Protein AF-A0A3S1CR33-F1 (afdb_monomer)

Sequence (115 aa):
MTLEKLANQSLLEKIYSFSNEADIVHYLDENSNLEYLLIEAHDKIKQVFPEERLSLRVAFDPEIVGWRKLVIDIHTKLDADEAFNKIKILDNNWWLDIVSTKANDLNINIEFDEV

Mean predicted aligned error: 3.99 Å

Foldseek 3Di:
DDPVQVVLVVVCVVQAAEPDVVVVVVVCVVV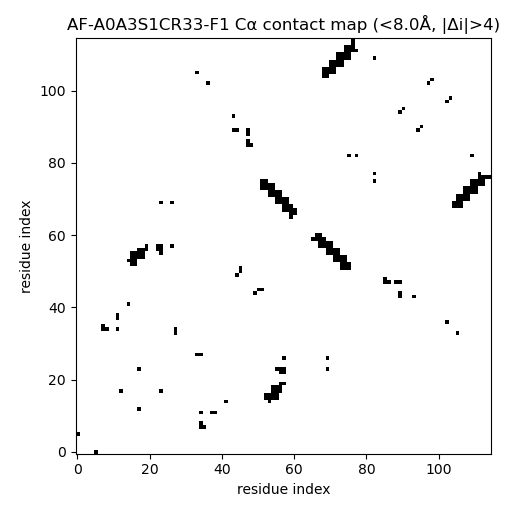VVVSVVSVVVSVLLCVLQVPWHKYWDWDDDPVDPPDIAIEIETEDQDDPVSVVVSVVVSCVPPDVVCCVPPHVRYYYHYDYDDD

Structure (mmCIF, N/CA/C/O backbone):
data_AF-A0A3S1CR33-F1
#
_entry.id   AF-A0A3S1CR33-F1
#
loop_
_atom_site.group_PDB
_atom_site.id
_atom_site.type_symbol
_atom_site.label_atom_id
_atom_site.label_alt_id
_atom_site.label_comp_id
_atom_site.label_asym_id
_atom_site.label_entity_id
_atom_site.label_seq_id
_atom_site.pdbx_PDB_ins_code
_atom_site.Cartn_x
_atom_site.Cartn_y
_atom_site.Cartn_z
_atom_site.occupancy
_atom_site.B_iso_or_equiv
_atom_site.auth_seq_id
_atom_site.auth_comp_id
_atom_site.auth_asym_id
_atom_site.auth_atom_id
_atom_site.pdbx_PDB_model_num
ATOM 1 N N . MET A 1 1 ? 21.073 1.815 -11.119 1.00 61.75 1 MET A N 1
ATOM 2 C CA . MET A 1 1 ? 20.370 2.014 -9.836 1.00 61.75 1 MET A CA 1
ATOM 3 C C . MET A 1 1 ? 21.050 3.147 -9.069 1.00 61.75 1 MET A C 1
ATOM 5 O O . MET A 1 1 ? 22.276 3.158 -9.035 1.00 61.75 1 MET A O 1
ATOM 9 N N . THR A 1 2 ? 20.302 4.137 -8.567 1.00 83.06 2 THR A N 1
ATOM 10 C CA . THR A 1 2 ? 20.839 5.312 -7.840 1.00 83.06 2 THR A CA 1
ATOM 11 C C . THR A 1 2 ? 20.839 5.074 -6.322 1.00 83.06 2 THR A C 1
ATOM 13 O O . THR A 1 2 ? 20.156 4.173 -5.840 1.00 83.06 2 THR A O 1
ATOM 16 N N . LEU A 1 3 ? 21.594 5.874 -5.556 1.00 81.88 3 LEU A N 1
ATOM 17 C CA . LEU A 1 3 ? 21.608 5.803 -4.081 1.00 81.88 3 LEU A CA 1
ATOM 18 C C . LEU A 1 3 ? 20.234 6.100 -3.464 1.00 81.88 3 LEU A C 1
ATOM 20 O O . LEU A 1 3 ? 19.844 5.458 -2.495 1.00 81.88 3 LEU A O 1
ATOM 24 N N . GLU A 1 4 ? 19.504 7.052 -4.042 1.00 85.38 4 GLU A N 1
ATOM 25 C CA . GLU A 1 4 ? 18.144 7.402 -3.624 1.00 85.38 4 GLU A CA 1
ATOM 26 C C . GLU A 1 4 ? 17.181 6.228 -3.810 1.00 85.38 4 GLU A C 1
ATOM 28 O O . GLU A 1 4 ? 16.441 5.891 -2.893 1.00 85.38 4 GLU A O 1
ATOM 33 N N . LYS A 1 5 ? 17.280 5.532 -4.947 1.00 82.94 5 LYS A N 1
ATOM 34 C CA . LYS A 1 5 ? 16.468 4.349 -5.235 1.00 82.94 5 LYS A CA 1
ATOM 35 C C . LYS A 1 5 ? 16.695 3.224 -4.224 1.00 82.94 5 LYS A C 1
ATOM 37 O O . LYS A 1 5 ? 15.751 2.653 -3.694 1.00 82.94 5 LYS A O 1
ATOM 42 N N . LEU A 1 6 ? 17.960 2.959 -3.891 1.00 83.69 6 LEU A N 1
ATOM 43 C CA . LEU A 1 6 ? 18.315 1.989 -2.851 1.00 83.69 6 LEU A CA 1
ATOM 44 C C . LEU A 1 6 ? 17.741 2.376 -1.483 1.00 83.69 6 LEU A C 1
ATOM 46 O O . LEU A 1 6 ? 17.237 1.519 -0.760 1.00 83.69 6 LEU A O 1
ATOM 50 N N . ALA A 1 7 ? 17.808 3.662 -1.128 1.00 87.25 7 ALA A N 1
ATOM 51 C CA . ALA A 1 7 ? 17.271 4.158 0.134 1.00 87.25 7 ALA A CA 1
ATOM 52 C C . ALA A 1 7 ? 15.743 4.019 0.200 1.00 87.25 7 ALA A C 1
ATOM 54 O O . ALA A 1 7 ? 15.223 3.562 1.219 1.00 87.25 7 ALA A O 1
ATOM 55 N N . ASN A 1 8 ? 15.041 4.354 -0.886 1.00 90.06 8 ASN A N 1
ATOM 56 C CA . ASN A 1 8 ? 13.597 4.173 -1.000 1.00 90.06 8 ASN A CA 1
ATOM 57 C C . ASN A 1 8 ? 13.213 2.701 -0.885 1.00 90.06 8 ASN A C 1
ATOM 59 O O . ASN A 1 8 ? 12.356 2.363 -0.076 1.00 90.06 8 ASN A O 1
ATOM 63 N N . GLN A 1 9 ? 13.878 1.813 -1.623 1.00 88.19 9 GLN A N 1
ATOM 64 C CA . GLN A 1 9 ? 13.603 0.381 -1.555 1.00 88.19 9 GLN A CA 1
ATOM 65 C C . GLN A 1 9 ? 13.799 -0.165 -0.132 1.00 88.19 9 GLN A C 1
ATOM 67 O O . GLN A 1 9 ? 12.898 -0.791 0.421 1.00 88.19 9 GLN A O 1
ATOM 72 N N . SER A 1 10 ? 14.926 0.162 0.512 1.00 91.56 10 SER A N 1
ATOM 73 C CA . SER A 1 10 ? 15.183 -0.220 1.908 1.00 91.56 10 SER A CA 1
ATOM 74 C C . SER A 1 10 ? 14.168 0.360 2.900 1.00 91.56 10 SER A C 1
ATOM 76 O O . SER A 1 10 ? 13.996 -0.184 3.990 1.00 91.56 10 SER A O 1
ATOM 78 N N . LEU A 1 11 ? 13.535 1.495 2.588 1.00 94.94 11 LEU A N 1
ATOM 79 C CA . LEU A 1 11 ? 12.432 2.033 3.381 1.00 94.94 11 LEU A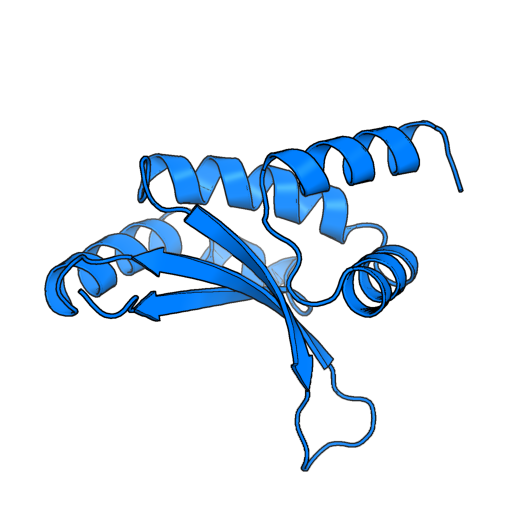 CA 1
ATOM 80 C C . LEU A 1 11 ? 11.145 1.241 3.132 1.00 94.94 11 LEU A C 1
ATOM 82 O O . LEU A 1 11 ? 10.491 0.857 4.098 1.00 94.94 11 LEU A O 1
ATOM 86 N N . LEU A 1 12 ? 10.812 0.957 1.871 1.00 96.00 12 LEU A N 1
ATOM 87 C CA . LEU A 1 12 ? 9.627 0.185 1.491 1.00 96.00 12 LEU A CA 1
ATOM 88 C C . LEU A 1 12 ? 9.623 -1.206 2.133 1.00 96.00 12 LEU A C 1
ATOM 90 O O . LEU A 1 12 ? 8.608 -1.602 2.694 1.00 96.00 12 LEU A O 1
ATOM 94 N N . GLU A 1 13 ? 10.763 -1.895 2.151 1.00 94.44 13 GLU A N 1
ATOM 95 C CA . GLU A 1 13 ? 10.932 -3.203 2.807 1.00 94.44 13 GLU A CA 1
ATOM 96 C C . GLU A 1 13 ? 10.725 -3.157 4.334 1.00 94.44 13 GLU A C 1
ATOM 98 O O . GLU A 1 13 ? 10.458 -4.182 4.960 1.00 94.44 13 GLU A O 1
ATOM 103 N N . LYS A 1 14 ? 10.840 -1.979 4.964 1.00 95.56 14 LYS A N 1
ATOM 104 C CA . LYS A 1 14 ? 10.580 -1.807 6.405 1.00 95.56 14 LYS A CA 1
ATOM 105 C C . LYS A 1 14 ? 9.117 -1.532 6.717 1.00 95.56 14 LYS A C 1
ATOM 107 O O . LYS A 1 14 ? 8.676 -1.845 7.820 1.00 95.56 14 LYS A O 1
ATOM 112 N N . ILE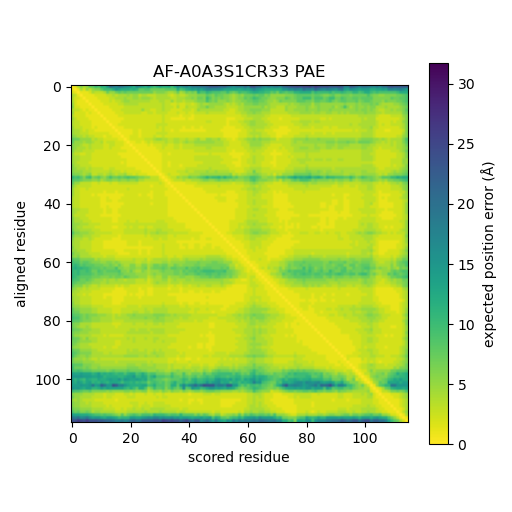 A 1 15 ? 8.401 -0.891 5.797 1.00 97.25 15 ILE A N 1
ATOM 113 C CA . ILE A 1 15 ? 7.030 -0.416 6.023 1.00 97.25 15 ILE A CA 1
ATOM 114 C C . ILE A 1 15 ? 5.972 -1.305 5.353 1.00 97.25 15 ILE A C 1
ATOM 116 O O . ILE A 1 15 ? 4.809 -1.273 5.751 1.00 97.25 15 ILE A O 1
ATOM 120 N N . TYR A 1 16 ? 6.378 -2.148 4.400 1.00 97.88 16 TYR A N 1
ATOM 121 C CA . TYR A 1 16 ? 5.540 -3.152 3.754 1.00 97.88 16 TYR A CA 1
ATOM 122 C C . TYR A 1 16 ? 6.166 -4.544 3.847 1.00 97.88 16 TYR A C 1
ATOM 124 O O . TYR A 1 16 ? 7.369 -4.719 3.676 1.00 97.88 16 TYR A O 1
ATOM 132 N N . SER A 1 17 ? 5.328 -5.564 4.035 1.00 97.00 17 SER A N 1
ATOM 133 C CA . SER A 1 17 ? 5.724 -6.960 3.803 1.00 97.00 17 SER A CA 1
ATOM 134 C C . SER A 1 17 ? 5.625 -7.294 2.313 1.00 97.00 17 SER A C 1
ATOM 136 O O . SER A 1 17 ? 4.582 -7.067 1.712 1.00 97.00 17 SER A O 1
ATOM 138 N N . PHE A 1 18 ? 6.669 -7.844 1.699 1.00 96.31 18 PHE A N 1
ATOM 139 C CA . PHE A 1 18 ? 6.659 -8.168 0.267 1.00 96.31 18 PHE A CA 1
ATOM 140 C C . PHE A 1 18 ? 6.217 -9.623 0.072 1.00 96.31 18 PHE A C 1
ATOM 142 O O . PHE A 1 18 ? 6.861 -10.533 0.590 1.00 96.31 18 PHE A O 1
ATOM 149 N N . SER A 1 19 ? 5.127 -9.866 -0.665 1.00 91.25 19 SER A N 1
ATOM 150 C CA . SER A 1 19 ? 4.626 -11.233 -0.885 1.00 91.25 19 SER A CA 1
ATOM 151 C C . SER A 1 19 ? 5.505 -12.042 -1.852 1.00 91.25 19 SER A C 1
ATOM 153 O O . SER A 1 19 ? 5.643 -13.252 -1.698 1.00 91.25 19 SER A O 1
ATOM 155 N N . ASN A 1 20 ? 6.094 -11.373 -2.849 1.00 91.75 20 ASN A N 1
ATOM 156 C CA . ASN A 1 20 ? 7.114 -11.900 -3.755 1.00 91.75 20 ASN A CA 1
ATOM 157 C C . ASN A 1 20 ? 8.104 -10.777 -4.080 1.00 91.75 20 ASN A C 1
ATOM 159 O O . ASN A 1 20 ? 7.836 -9.919 -4.921 1.00 91.75 20 ASN A O 1
ATOM 163 N N . GLU A 1 21 ? 9.239 -10.777 -3.385 1.00 92.94 21 GLU A N 1
ATOM 164 C CA . GLU A 1 21 ? 10.232 -9.708 -3.468 1.00 92.94 21 GLU A CA 1
ATOM 165 C C . GLU A 1 21 ? 10.740 -9.481 -4.895 1.00 92.94 21 GLU A C 1
ATOM 167 O O . GLU A 1 21 ? 10.787 -8.342 -5.348 1.00 92.94 21 GLU A O 1
ATOM 172 N N . ALA A 1 22 ? 11.038 -10.553 -5.634 1.00 92.50 22 ALA A N 1
ATOM 173 C CA . ALA A 1 22 ? 11.585 -10.445 -6.983 1.00 92.50 22 ALA A CA 1
ATOM 174 C C . ALA A 1 22 ? 10.621 -9.727 -7.942 1.00 92.50 22 ALA A C 1
ATOM 176 O O . ALA A 1 22 ? 11.038 -8.826 -8.671 1.00 92.50 22 ALA A O 1
ATOM 177 N N . ASP A 1 23 ? 9.334 -10.082 -7.904 1.00 93.06 23 ASP A N 1
ATOM 178 C CA . ASP A 1 23 ? 8.321 -9.471 -8.770 1.00 93.06 23 ASP A CA 1
ATOM 179 C C . ASP A 1 23 ? 8.087 -8.002 -8.407 1.00 93.06 23 ASP A C 1
ATOM 181 O O . ASP A 1 23 ? 7.955 -7.158 -9.293 1.00 93.06 23 ASP A O 1
ATOM 185 N N . ILE A 1 24 ? 8.054 -7.684 -7.110 1.00 94.62 24 ILE A N 1
ATOM 186 C CA . ILE A 1 24 ? 7.815 -6.320 -6.623 1.00 94.62 24 ILE A CA 1
ATOM 187 C C . ILE A 1 24 ? 8.999 -5.420 -6.968 1.00 94.62 24 ILE A C 1
ATOM 189 O O . ILE A 1 24 ? 8.796 -4.347 -7.531 1.00 94.62 24 ILE A O 1
ATOM 193 N N . VAL A 1 25 ? 10.229 -5.860 -6.689 1.00 92.56 25 VAL A N 1
ATOM 194 C CA . VAL A 1 25 ? 11.441 -5.096 -7.015 1.00 92.56 25 VAL A CA 1
ATOM 195 C C . VAL A 1 25 ? 11.527 -4.860 -8.520 1.00 92.56 25 VAL A C 1
ATOM 197 O O . VAL A 1 25 ? 11.725 -3.723 -8.942 1.00 92.56 25 VAL A O 1
ATOM 200 N N . HIS A 1 26 ? 11.276 -5.888 -9.338 1.00 91.81 26 HIS A N 1
ATOM 201 C CA . HIS A 1 26 ? 11.240 -5.734 -10.792 1.00 91.81 26 HIS A CA 1
ATOM 202 C C . HIS A 1 26 ? 10.160 -4.737 -11.243 1.00 91.81 26 HIS A C 1
ATOM 204 O O . HIS A 1 26 ? 10.408 -3.905 -12.114 1.00 91.81 26 HIS A O 1
ATOM 210 N N . TYR A 1 27 ? 8.967 -4.781 -10.640 1.00 92.69 27 TYR A N 1
ATOM 211 C CA . TYR A 1 27 ? 7.875 -3.863 -10.966 1.00 92.69 27 TYR A CA 1
ATOM 212 C C . TYR A 1 27 ? 8.207 -2.406 -10.621 1.00 92.69 27 TYR A C 1
ATOM 214 O O . TYR A 1 27 ? 7.933 -1.503 -11.415 1.00 92.69 27 TYR A O 1
ATOM 222 N N . LEU A 1 28 ? 8.806 -2.167 -9.451 1.00 91.38 28 LEU A N 1
ATOM 223 C CA . LEU A 1 28 ? 9.273 -0.841 -9.029 1.00 91.38 28 LEU A CA 1
ATOM 224 C C . LEU A 1 28 ? 10.428 -0.349 -9.901 1.00 91.38 28 LEU A C 1
ATOM 226 O O . LEU A 1 28 ? 10.534 0.847 -10.188 1.00 91.38 28 LEU A O 1
ATOM 230 N N . ASP A 1 29 ? 11.262 -1.270 -10.386 1.00 89.56 29 ASP A N 1
ATOM 231 C CA . ASP A 1 29 ? 12.347 -0.935 -11.291 1.00 89.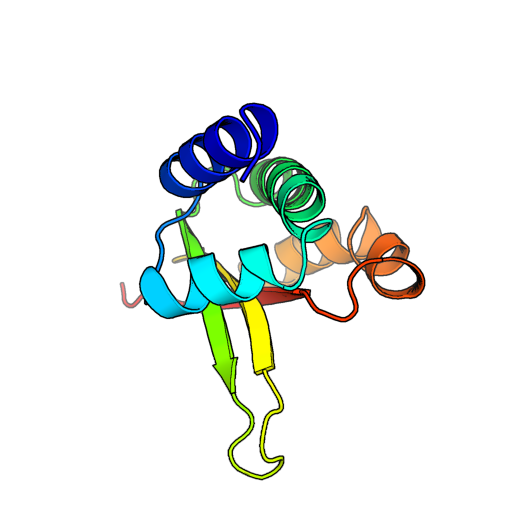56 29 ASP A CA 1
ATOM 232 C C . ASP A 1 29 ? 11.846 -0.325 -12.601 1.00 89.56 29 ASP A C 1
ATOM 234 O O . ASP A 1 29 ? 12.367 0.705 -13.043 1.00 89.56 29 ASP A O 1
ATOM 238 N N . GLU A 1 30 ? 10.785 -0.903 -13.160 1.00 89.44 30 GLU A N 1
ATOM 239 C CA . GLU A 1 30 ? 10.130 -0.435 -14.382 1.00 89.44 30 GLU A CA 1
ATOM 240 C C . GLU A 1 30 ? 9.284 0.826 -14.163 1.00 89.44 30 GLU A C 1
ATOM 242 O O . GLU A 1 30 ? 9.106 1.618 -15.088 1.00 89.44 30 GLU A O 1
ATOM 247 N N . ASN A 1 31 ? 8.809 1.053 -12.935 1.00 84.69 31 ASN A N 1
ATOM 248 C CA . ASN A 1 31 ? 7.878 2.124 -12.585 1.00 84.69 31 ASN A CA 1
ATOM 249 C C . ASN A 1 31 ? 8.453 3.025 -11.486 1.00 84.69 31 ASN A C 1
ATOM 251 O O . ASN A 1 31 ? 7.910 3.136 -10.388 1.00 84.69 31 ASN A O 1
ATOM 255 N N . SER A 1 32 ? 9.553 3.713 -11.801 1.00 75.38 32 SER A N 1
ATOM 256 C CA . SER A 1 32 ? 10.382 4.440 -10.819 1.00 75.38 32 SER A CA 1
ATOM 257 C C . SER A 1 32 ? 9.638 5.508 -9.993 1.00 75.38 32 SER A C 1
ATOM 259 O O . SER A 1 32 ? 10.078 5.859 -8.904 1.00 75.38 32 SER A O 1
ATOM 261 N N . ASN A 1 33 ? 8.502 6.023 -10.474 1.00 83.19 33 ASN A N 1
ATOM 262 C CA . ASN A 1 33 ? 7.698 7.010 -9.740 1.00 83.19 33 ASN A CA 1
ATOM 263 C C . ASN A 1 33 ? 6.848 6.394 -8.614 1.00 83.19 33 ASN A C 1
ATOM 265 O O . ASN A 1 33 ? 6.351 7.131 -7.761 1.00 83.19 33 ASN A O 1
ATOM 269 N N . LEU A 1 34 ? 6.660 5.069 -8.602 1.00 89.56 34 LEU A N 1
ATOM 270 C CA . LEU A 1 34 ? 5.802 4.405 -7.621 1.00 89.56 34 LEU A CA 1
ATOM 271 C C . LEU A 1 34 ? 6.400 4.395 -6.220 1.00 89.56 34 LEU A C 1
ATOM 273 O O . LEU A 1 34 ? 5.643 4.408 -5.261 1.00 89.56 34 LEU A O 1
ATOM 277 N N . GLU A 1 35 ? 7.724 4.425 -6.075 1.00 91.81 35 GLU A N 1
ATOM 278 C CA . GLU A 1 35 ? 8.367 4.387 -4.757 1.00 91.81 35 GLU A CA 1
ATOM 279 C C . GLU A 1 35 ? 7.903 5.539 -3.855 1.00 91.81 35 GLU A C 1
ATOM 281 O O . GLU A 1 35 ? 7.496 5.314 -2.716 1.00 91.81 35 GLU A O 1
ATOM 286 N N . TYR A 1 36 ? 7.875 6.766 -4.382 1.00 91.19 36 TYR A N 1
ATOM 287 C CA . TYR A 1 36 ? 7.389 7.929 -3.634 1.00 91.19 36 TYR A CA 1
ATOM 288 C C . TYR A 1 36 ? 5.893 7.839 -3.343 1.00 91.19 36 TYR A C 1
ATOM 290 O O . TYR A 1 36 ? 5.462 8.180 -2.242 1.00 91.19 36 TYR A O 1
ATOM 298 N N . LEU A 1 37 ? 5.106 7.353 -4.308 1.00 92.44 37 LEU A N 1
ATOM 299 C CA . LEU A 1 37 ? 3.673 7.163 -4.119 1.00 92.44 37 LEU A CA 1
ATOM 300 C C . LEU A 1 37 ? 3.388 6.118 -3.033 1.00 92.44 37 LEU A C 1
ATOM 302 O O . LEU A 1 37 ? 2.462 6.299 -2.257 1.00 92.44 37 LEU A O 1
ATOM 306 N N . LEU A 1 38 ? 4.185 5.053 -2.941 1.00 95.62 38 LEU A N 1
ATOM 307 C CA . LEU A 1 38 ? 4.057 4.028 -1.906 1.00 95.62 38 LEU A CA 1
ATOM 308 C C . LEU A 1 38 ? 4.416 4.548 -0.514 1.00 95.62 38 LEU A C 1
ATOM 310 O O . LEU A 1 38 ? 3.773 4.159 0.461 1.00 95.62 38 LEU A O 1
ATOM 314 N N . ILE A 1 39 ? 5.421 5.419 -0.412 1.00 95.75 39 ILE A N 1
ATOM 315 C CA . ILE A 1 39 ? 5.768 6.085 0.850 1.00 95.75 39 ILE A CA 1
ATOM 316 C C . ILE A 1 39 ? 4.617 7.006 1.281 1.00 95.75 39 ILE A C 1
ATOM 318 O O . ILE A 1 39 ? 4.161 6.926 2.419 1.00 95.75 39 ILE A O 1
ATOM 322 N N . GLU A 1 40 ? 4.081 7.817 0.363 1.00 95.38 40 GLU A N 1
ATOM 323 C CA . GLU A 1 40 ? 2.907 8.657 0.632 1.00 95.38 40 GLU A CA 1
ATOM 324 C C . GLU A 1 40 ? 1.679 7.813 1.013 1.00 95.38 40 GLU A C 1
ATOM 326 O O . GLU A 1 40 ? 0.978 8.129 1.977 1.00 95.38 40 GLU A O 1
ATOM 331 N N . ALA A 1 41 ? 1.441 6.716 0.289 1.00 96.00 41 ALA A N 1
ATOM 332 C CA . ALA A 1 41 ? 0.341 5.795 0.542 1.00 96.00 41 ALA A CA 1
ATOM 333 C C . ALA A 1 41 ? 0.420 5.199 1.942 1.00 96.00 41 ALA A C 1
ATOM 335 O O . ALA A 1 41 ? -0.590 5.169 2.639 1.00 96.00 41 ALA A O 1
ATOM 336 N N . HIS A 1 42 ? 1.612 4.786 2.379 1.00 97.81 42 HIS A N 1
ATOM 337 C CA . HIS A 1 42 ? 1.814 4.258 3.722 1.00 97.81 42 HIS A CA 1
ATOM 338 C C . HIS A 1 42 ? 1.355 5.273 4.773 1.00 97.81 42 HIS A C 1
ATOM 340 O O . HIS A 1 42 ? 0.532 4.948 5.628 1.00 97.81 42 HIS A O 1
ATOM 346 N N . ASP A 1 43 ? 1.820 6.519 4.678 1.00 97.12 43 ASP A N 1
ATOM 347 C CA . ASP A 1 43 ? 1.489 7.562 5.650 1.00 97.12 43 ASP A CA 1
ATOM 348 C C . ASP A 1 43 ? -0.012 7.872 5.679 1.00 97.12 43 ASP A C 1
ATOM 350 O O . ASP A 1 43 ? -0.591 8.085 6.747 1.00 97.12 43 ASP A O 1
ATOM 354 N N . LYS A 1 44 ? -0.666 7.873 4.513 1.00 97.62 44 LYS A N 1
ATOM 355 C CA . LYS A 1 44 ? -2.109 8.118 4.386 1.00 97.62 44 LYS A CA 1
ATOM 356 C C . LYS A 1 44 ? -2.942 6.956 4.904 1.00 97.62 44 LYS A C 1
ATOM 358 O O . LYS A 1 44 ? -3.912 7.182 5.625 1.00 97.62 44 LYS A O 1
ATOM 363 N N . ILE A 1 45 ? -2.539 5.727 4.601 1.00 97.94 45 ILE A N 1
ATOM 364 C CA . ILE A 1 45 ? -3.188 4.522 5.114 1.00 97.94 45 ILE A CA 1
ATOM 365 C C . ILE A 1 45 ? -3.054 4.478 6.636 1.00 97.94 45 ILE A C 1
ATOM 367 O O . ILE A 1 45 ? -4.060 4.312 7.317 1.00 97.94 45 ILE A O 1
ATOM 371 N N . LYS A 1 46 ? -1.861 4.726 7.190 1.00 97.75 46 LYS A N 1
ATOM 372 C CA . LYS A 1 46 ? -1.619 4.701 8.642 1.00 97.75 46 LYS A CA 1
ATOM 373 C C . LYS A 1 46 ? -2.373 5.771 9.435 1.00 97.75 46 LYS A C 1
ATOM 375 O O . LYS A 1 46 ? -2.603 5.584 10.625 1.00 97.75 46 LYS A O 1
ATOM 380 N N . GLN A 1 47 ? -2.826 6.855 8.802 1.00 97.62 47 GLN A N 1
ATOM 381 C CA . GLN A 1 47 ? -3.732 7.824 9.443 1.00 97.62 47 GLN A CA 1
ATOM 382 C C . GLN A 1 47 ? -5.136 7.255 9.700 1.00 97.62 47 GLN A C 1
ATOM 384 O O . GLN A 1 47 ? -5.840 7.738 10.585 1.00 97.62 47 GLN A O 1
ATOM 389 N N . VAL A 1 48 ? -5.549 6.245 8.932 1.00 97.50 48 VAL A N 1
ATOM 390 C CA . VAL A 1 48 ? -6.887 5.635 8.989 1.00 97.50 48 VAL A CA 1
ATOM 391 C C . VAL A 1 48 ? -6.846 4.237 9.628 1.00 97.50 48 VAL A C 1
ATOM 393 O O . VAL A 1 48 ? -7.733 3.872 10.410 1.00 97.50 48 VAL A O 1
ATOM 396 N N . PHE A 1 49 ? -5.792 3.487 9.317 1.00 97.19 49 PHE A N 1
ATOM 397 C CA . PHE A 1 49 ? -5.485 2.123 9.738 1.00 97.19 49 PHE A CA 1
ATOM 398 C C . PHE A 1 49 ? -4.119 2.097 10.458 1.00 97.19 49 PHE A C 1
ATOM 400 O O . PHE A 1 49 ? -3.105 1.702 9.872 1.00 97.19 49 PHE A O 1
ATOM 407 N N . PRO A 1 50 ? -4.040 2.612 11.700 1.00 96.62 50 PRO A N 1
ATOM 408 C CA . PRO A 1 50 ? -2.765 2.802 12.394 1.00 96.62 50 PRO A CA 1
ATOM 409 C C . PRO A 1 50 ? -2.047 1.486 12.719 1.00 96.62 50 PRO A C 1
ATOM 411 O O . PRO A 1 50 ? -0.827 1.387 12.555 1.00 96.62 50 PRO A O 1
ATOM 414 N N . GLU A 1 51 ? -2.788 0.452 13.108 1.00 95.88 51 GLU A N 1
ATOM 415 C CA . GLU A 1 51 ? -2.223 -0.796 13.640 1.00 95.88 51 GLU A CA 1
ATOM 416 C C . GLU A 1 51 ? -2.108 -1.894 12.572 1.00 95.88 51 GLU A C 1
ATOM 418 O O . GLU A 1 51 ? -1.352 -2.851 12.724 1.00 95.88 51 GLU A O 1
ATOM 423 N N . GLU A 1 52 ? -2.829 -1.751 11.463 1.00 96.94 52 GLU A N 1
ATOM 424 C CA . GLU A 1 52 ? -2.956 -2.760 10.421 1.00 96.94 52 GLU A CA 1
ATOM 425 C C . GLU A 1 52 ? -1.640 -2.958 9.672 1.00 96.94 52 GLU A C 1
ATOM 427 O O . GLU A 1 52 ? -0.946 -2.006 9.296 1.00 96.94 52 GLU A O 1
ATOM 432 N N . ARG A 1 53 ? -1.287 -4.220 9.431 1.00 97.25 53 ARG A N 1
ATOM 433 C CA . ARG A 1 53 ? -0.097 -4.567 8.655 1.00 97.25 53 ARG A CA 1
ATOM 434 C C . ARG A 1 53 ? -0.371 -4.315 7.178 1.00 97.25 53 ARG A C 1
ATOM 436 O O . ARG A 1 53 ? -1.425 -4.684 6.672 1.00 97.25 53 ARG A O 1
ATOM 443 N N . LEU A 1 54 ? 0.609 -3.751 6.482 1.00 98.31 54 LEU A N 1
ATOM 444 C CA . LEU A 1 54 ? 0.531 -3.533 5.042 1.00 98.31 54 LEU A CA 1
ATOM 445 C C . LEU A 1 54 ? 1.444 -4.515 4.314 1.00 98.31 54 LEU A C 1
ATOM 447 O O . LEU A 1 54 ? 2.570 -4.777 4.753 1.00 98.31 54 LEU A O 1
ATOM 451 N N . SER A 1 55 ? 0.972 -5.054 3.197 1.00 98.00 55 SER A N 1
ATOM 452 C CA . SER A 1 55 ? 1.797 -5.849 2.294 1.00 98.00 55 SER A CA 1
ATOM 453 C C . SER A 1 55 ? 1.718 -5.336 0.863 1.00 98.00 55 SER A C 1
ATOM 455 O O . SER A 1 55 ? 0.788 -4.622 0.495 1.00 98.00 55 SER A O 1
ATOM 457 N N . LEU A 1 56 ? 2.745 -5.657 0.082 1.00 97.94 56 LEU A N 1
ATOM 458 C CA . LEU A 1 56 ? 2.786 -5.412 -1.349 1.00 97.94 56 LEU A CA 1
ATOM 459 C C . LEU A 1 56 ? 2.738 -6.735 -2.090 1.00 97.94 56 LEU A C 1
ATOM 461 O O . LEU A 1 56 ? 3.425 -7.691 -1.717 1.00 97.94 56 LEU A O 1
ATOM 465 N N . ARG A 1 57 ? 1.993 -6.737 -3.192 1.00 96.56 57 ARG A N 1
ATOM 466 C CA . ARG A 1 57 ? 1.996 -7.816 -4.176 1.00 96.56 57 ARG A CA 1
ATOM 467 C C . ARG A 1 57 ? 1.820 -7.279 -5.585 1.00 96.56 57 ARG A C 1
ATOM 469 O O . ARG A 1 57 ? 1.215 -6.230 -5.797 1.00 96.56 57 ARG A O 1
ATOM 476 N N . VAL A 1 58 ? 2.291 -8.049 -6.557 1.00 95.62 58 VAL A N 1
ATOM 477 C CA . VAL A 1 58 ? 1.952 -7.840 -7.965 1.00 95.62 58 VAL A CA 1
ATOM 478 C C . VAL A 1 58 ? 0.747 -8.719 -8.292 1.00 95.62 58 VAL A C 1
ATOM 480 O O . VAL A 1 58 ? 0.795 -9.939 -8.148 1.00 95.62 58 VAL A O 1
ATOM 483 N N . ALA A 1 59 ? -0.361 -8.093 -8.678 1.00 93.38 59 ALA A N 1
ATOM 484 C CA . ALA A 1 59 ? -1.547 -8.771 -9.180 1.00 93.38 59 ALA A CA 1
ATOM 485 C C . ALA A 1 59 ? -1.430 -8.989 -10.688 1.00 93.38 59 ALA A C 1
ATOM 487 O O . ALA A 1 59 ? -0.910 -8.126 -11.393 1.00 93.38 59 ALA A O 1
ATOM 488 N N . PHE A 1 60 ? -1.975 -10.103 -11.170 1.00 90.69 60 PHE A N 1
ATOM 489 C CA . PHE A 1 60 ? -2.011 -10.465 -12.584 1.00 90.69 60 PHE A CA 1
ATOM 490 C C . PHE A 1 60 ? -3.454 -10.716 -13.011 1.00 90.69 60 PHE A C 1
ATOM 492 O O . PHE A 1 60 ? -4.244 -11.248 -12.228 1.00 90.69 60 PHE A O 1
ATOM 499 N N . ASP A 1 61 ? -3.773 -10.363 -14.251 1.00 86.69 61 ASP A N 1
ATOM 500 C CA . ASP A 1 61 ? -5.041 -10.717 -14.880 1.00 86.69 61 ASP A CA 1
ATOM 501 C C . ASP A 1 61 ? -4.783 -11.908 -15.817 1.00 86.69 61 ASP A C 1
ATOM 503 O O . ASP A 1 61 ? -4.035 -11.765 -16.789 1.00 86.69 61 ASP A O 1
ATOM 507 N N . PRO A 1 62 ? -5.340 -13.100 -15.532 1.00 87.69 62 PRO A N 1
ATOM 508 C CA . PRO A 1 62 ? -5.105 -14.281 -16.356 1.00 87.69 62 PRO A CA 1
ATOM 509 C C . PRO A 1 62 ? -5.705 -14.160 -17.765 1.00 87.69 62 PRO A C 1
ATOM 511 O O . PRO A 1 62 ? -5.287 -14.895 -18.660 1.00 87.69 62 PRO A O 1
ATOM 514 N N . GLU A 1 63 ? -6.665 -13.258 -17.980 1.00 93.12 63 GLU A N 1
ATOM 515 C CA . GLU A 1 63 ? -7.308 -13.040 -19.277 1.00 93.12 63 GLU A CA 1
ATOM 516 C C . GLU A 1 63 ? -6.526 -12.050 -20.154 1.00 93.12 63 GLU A C 1
ATOM 518 O O . GLU A 1 63 ? -6.651 -12.079 -21.382 1.00 93.12 63 GLU A O 1
ATOM 523 N N . ILE A 1 64 ? -5.678 -11.204 -19.554 1.00 89.50 64 ILE A N 1
ATOM 524 C CA . ILE A 1 64 ? -4.916 -10.167 -20.258 1.00 89.50 64 ILE A CA 1
ATOM 525 C C . ILE A 1 64 ? -3.412 -10.415 -20.106 1.00 89.50 64 ILE A C 1
ATOM 527 O O . ILE A 1 64 ? -2.778 -10.054 -19.115 1.00 89.50 64 ILE A O 1
ATOM 531 N N . VAL A 1 65 ? -2.806 -10.989 -21.148 1.00 87.56 65 VAL A N 1
ATOM 532 C CA . VAL A 1 65 ? -1.368 -11.294 -21.179 1.00 87.56 65 VAL A CA 1
ATOM 533 C C . VAL A 1 65 ? -0.529 -10.041 -20.915 1.00 87.56 65 VAL A C 1
ATOM 535 O O . VAL A 1 65 ? -0.634 -9.041 -21.624 1.00 87.56 65 VAL A O 1
ATOM 538 N N . GLY A 1 66 ? 0.349 -10.127 -19.913 1.00 83.75 66 GLY A N 1
ATOM 539 C CA . GLY A 1 66 ? 1.264 -9.049 -19.536 1.00 83.75 66 GLY A CA 1
ATOM 540 C C . GLY A 1 66 ? 0.627 -7.945 -18.692 1.00 83.75 66 GLY A C 1
ATOM 541 O O . GLY A 1 66 ? 1.343 -7.040 -18.265 1.00 83.75 66 GLY A O 1
ATOM 542 N N . TRP A 1 67 ? -0.680 -8.017 -18.414 1.00 88.81 67 TRP A N 1
ATOM 543 C CA . TRP A 1 67 ? -1.305 -7.112 -17.463 1.00 88.81 67 TRP A CA 1
ATOM 544 C C . TRP A 1 67 ? -0.871 -7.467 -16.050 1.00 88.81 67 TRP A C 1
ATOM 546 O O . TRP A 1 67 ? -0.965 -8.613 -15.601 1.00 88.81 67 TRP A O 1
ATOM 556 N N . ARG A 1 68 ? -0.397 -6.450 -15.344 1.00 90.31 68 ARG A N 1
ATOM 557 C CA . ARG A 1 68 ? -0.030 -6.537 -13.941 1.00 90.31 68 ARG A CA 1
ATOM 558 C C . ARG A 1 68 ? -0.225 -5.187 -13.281 1.00 90.31 68 ARG A C 1
ATOM 560 O O . ARG A 1 68 ? -0.084 -4.158 -13.938 1.00 90.31 68 ARG A O 1
ATOM 567 N N . LYS A 1 69 ? -0.528 -5.210 -11.988 1.00 91.94 69 LYS A N 1
ATOM 568 C CA . LYS A 1 69 ? -0.615 -4.017 -11.145 1.00 91.94 69 LYS A CA 1
ATOM 569 C C . LYS A 1 69 ? 0.019 -4.266 -9.797 1.00 91.94 69 LYS A C 1
ATOM 571 O O . LYS A 1 69 ? -0.091 -5.368 -9.262 1.00 91.94 69 LYS A O 1
ATOM 576 N N . LEU A 1 70 ? 0.618 -3.232 -9.224 1.00 95.19 70 LEU A N 1
ATOM 577 C CA . LEU A 1 70 ? 1.031 -3.280 -7.834 1.00 95.19 70 LEU A CA 1
ATOM 578 C C . LEU A 1 70 ? -0.189 -3.062 -6.937 1.00 95.19 70 LEU A C 1
ATOM 580 O O . LEU A 1 70 ? -1.041 -2.220 -7.222 1.00 95.19 70 LEU A O 1
ATOM 584 N N . VAL A 1 71 ? -0.286 -3.828 -5.858 1.00 96.69 71 VAL A N 1
ATOM 585 C CA . VAL A 1 71 ? -1.376 -3.731 -4.889 1.00 96.69 71 VAL A CA 1
ATOM 586 C C . VAL A 1 71 ? -0.790 -3.590 -3.494 1.00 96.69 71 VAL A C 1
ATOM 588 O O . VAL A 1 71 ? 0.104 -4.352 -3.128 1.00 96.69 71 VAL A O 1
ATOM 591 N N . ILE A 1 72 ? -1.305 -2.623 -2.735 1.00 97.81 72 ILE A N 1
ATOM 592 C CA . ILE A 1 72 ? -1.156 -2.564 -1.282 1.00 97.81 72 ILE A CA 1
ATOM 593 C C . ILE A 1 72 ? -2.329 -3.320 -0.669 1.00 97.81 72 ILE A C 1
ATOM 595 O O . ILE A 1 72 ? -3.473 -2.901 -0.844 1.00 97.81 72 ILE A O 1
ATOM 599 N N . ASP A 1 73 ? -2.057 -4.389 0.070 1.00 97.88 73 ASP A N 1
ATOM 600 C CA . ASP A 1 73 ? -3.069 -5.058 0.885 1.00 97.88 73 ASP A CA 1
ATOM 601 C C . ASP A 1 73 ? -2.979 -4.553 2.334 1.00 97.88 73 ASP A C 1
ATOM 603 O O . ASP A 1 73 ? -1.925 -4.616 2.977 1.00 97.88 73 ASP A O 1
ATOM 607 N N . ILE A 1 74 ? -4.096 -4.037 2.846 1.00 98.12 74 ILE A N 1
ATOM 608 C CA . ILE A 1 74 ? -4.284 -3.647 4.245 1.00 98.12 74 ILE A CA 1
ATOM 609 C C . ILE A 1 74 ? -4.867 -4.855 4.975 1.00 98.12 74 ILE A C 1
ATOM 611 O O . ILE A 1 74 ? -6.040 -5.182 4.799 1.00 98.12 74 ILE A O 1
ATOM 615 N N . HIS A 1 75 ? -4.049 -5.510 5.794 1.00 97.31 75 HIS A N 1
ATOM 616 C CA . HIS A 1 75 ? -4.457 -6.681 6.560 1.00 97.31 75 HIS A CA 1
ATOM 617 C C . HIS A 1 75 ? -5.173 -6.267 7.837 1.00 97.31 75 HIS A C 1
ATOM 619 O O . HIS A 1 75 ? -4.591 -5.597 8.698 1.00 97.31 75 HIS A O 1
ATOM 625 N N . THR A 1 76 ? -6.430 -6.677 7.968 1.00 96.12 76 THR A N 1
ATOM 626 C CA . THR A 1 76 ? -7.283 -6.263 9.075 1.00 96.12 76 THR A CA 1
ATOM 627 C C . THR A 1 76 ? -8.078 -7.422 9.666 1.00 96.12 76 THR A C 1
ATOM 629 O O . THR A 1 76 ? -8.455 -8.362 8.972 1.00 96.12 76 THR A O 1
ATOM 632 N N . LYS A 1 77 ? -8.342 -7.327 10.973 1.00 95.69 77 LYS A N 1
ATOM 633 C CA . LYS A 1 77 ? -9.290 -8.179 11.713 1.00 95.69 77 LYS A CA 1
ATOM 634 C C . LYS A 1 77 ? -10.573 -7.429 12.088 1.00 95.69 77 LYS A C 1
ATOM 636 O O . LYS A 1 77 ? -11.371 -7.936 12.874 1.00 95.69 77 LYS A O 1
ATOM 641 N N . LEU A 1 78 ? -10.737 -6.203 11.589 1.00 95.38 78 LEU A N 1
ATOM 642 C CA . LEU A 1 78 ? -11.967 -5.439 11.755 1.00 95.38 78 LEU A CA 1
ATOM 643 C C . LEU A 1 78 ? -13.113 -6.140 11.024 1.00 95.38 78 LEU A C 1
ATOM 645 O O . LEU A 1 78 ? -12.895 -6.875 10.056 1.00 95.38 78 LEU A O 1
ATOM 649 N N . ASP A 1 79 ? -14.342 -5.892 11.464 1.00 94.69 79 ASP A N 1
ATOM 650 C CA . ASP A 1 79 ? -15.495 -6.331 10.692 1.00 94.69 79 ASP A CA 1
ATOM 651 C C . ASP A 1 79 ? -15.596 -5.560 9.366 1.00 94.69 79 ASP A C 1
ATOM 653 O O . ASP A 1 79 ? -15.009 -4.488 9.174 1.00 94.69 79 ASP A O 1
ATOM 657 N N . ALA A 1 80 ? -16.339 -6.138 8.423 1.00 93.44 80 ALA A N 1
ATOM 658 C CA . ALA A 1 80 ? -16.445 -5.605 7.074 1.00 93.44 80 ALA A CA 1
ATOM 659 C C . ALA A 1 80 ? -17.025 -4.182 7.036 1.00 93.44 80 ALA A C 1
ATOM 661 O O . ALA A 1 80 ? -16.581 -3.380 6.214 1.00 93.44 80 ALA A O 1
ATOM 662 N N . ASP A 1 81 ? -17.972 -3.847 7.918 1.00 95.88 81 ASP A N 1
A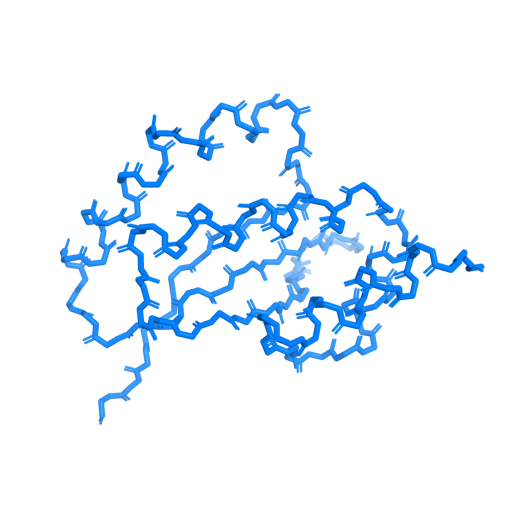TOM 663 C CA . ASP A 1 81 ? -18.589 -2.521 7.941 1.00 95.88 81 ASP A CA 1
ATOM 664 C C . ASP A 1 81 ? -17.599 -1.477 8.472 1.00 95.88 81 ASP A C 1
ATOM 666 O O . ASP A 1 81 ? -17.481 -0.384 7.907 1.00 95.88 81 ASP A O 1
ATOM 670 N N . GLU A 1 82 ? -16.840 -1.803 9.520 1.00 95.75 82 GLU A N 1
ATOM 671 C CA . GLU A 1 82 ? -15.798 -0.920 10.042 1.00 95.75 82 GLU A CA 1
ATOM 672 C C . GLU A 1 82 ? -14.672 -0.703 9.021 1.00 95.75 82 GLU A C 1
ATOM 674 O O . GLU A 1 82 ? -14.315 0.446 8.730 1.00 95.75 82 GLU A O 1
ATOM 679 N N . ALA A 1 83 ? -14.154 -1.780 8.420 1.00 96.19 83 ALA A N 1
ATOM 680 C CA . ALA A 1 83 ? -13.123 -1.697 7.387 1.00 96.19 83 ALA A CA 1
ATOM 681 C C . ALA A 1 83 ? -13.599 -0.868 6.181 1.00 96.19 83 ALA A C 1
ATOM 683 O O . ALA A 1 83 ? -12.863 -0.018 5.671 1.00 96.19 83 ALA A O 1
ATOM 684 N N . PHE A 1 84 ? -14.857 -1.046 5.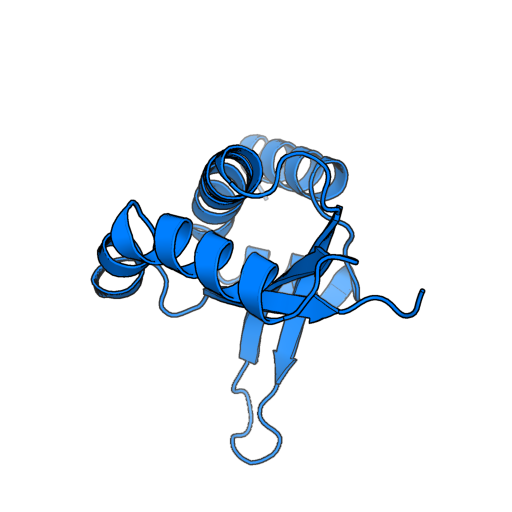770 1.00 95.00 84 PHE A N 1
ATOM 685 C CA . PHE A 1 84 ? -15.460 -0.290 4.678 1.00 95.00 84 PHE A CA 1
ATOM 686 C C . PHE A 1 84 ? -15.647 1.199 5.005 1.00 95.00 84 PHE A C 1
ATOM 688 O O . PHE A 1 84 ? -15.425 2.072 4.163 1.00 95.00 84 PHE A O 1
ATOM 695 N N . ASN A 1 85 ? -16.030 1.531 6.237 1.00 96.81 85 ASN A N 1
ATOM 696 C CA . ASN A 1 85 ? -16.133 2.927 6.657 1.00 96.81 85 ASN A CA 1
ATOM 697 C C . ASN A 1 85 ? -14.761 3.607 6.691 1.00 96.81 85 ASN A C 1
ATOM 699 O O . ASN A 1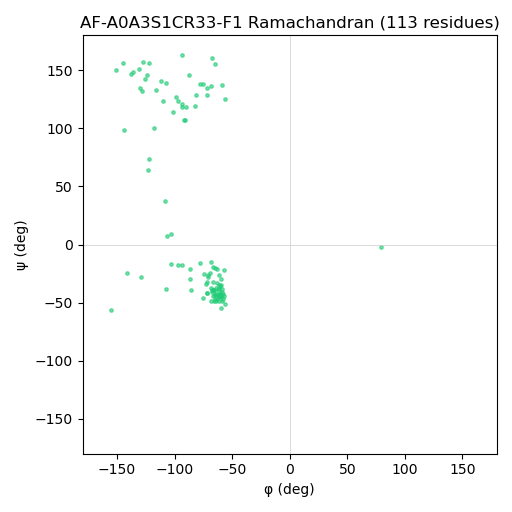 85 ? -14.631 4.753 6.260 1.00 96.81 85 ASN A O 1
ATOM 703 N N . LYS A 1 86 ? -13.727 2.893 7.143 1.00 97.31 86 LYS A N 1
ATOM 704 C CA . LYS A 1 86 ? -12.347 3.382 7.142 1.00 97.31 86 LYS A CA 1
ATOM 705 C C . LYS A 1 86 ? -11.809 3.582 5.725 1.00 97.31 86 LYS A C 1
ATOM 707 O O . LYS A 1 86 ? -11.324 4.672 5.427 1.00 97.31 86 LYS A O 1
ATOM 712 N N . ILE A 1 87 ? -11.959 2.614 4.816 1.00 95.88 87 ILE A N 1
ATOM 713 C CA . ILE A 1 87 ? -11.458 2.782 3.440 1.00 95.88 87 ILE A CA 1
ATOM 714 C C . ILE A 1 87 ? -12.139 3.960 2.726 1.00 95.88 87 ILE A C 1
ATOM 716 O O . ILE A 1 87 ? -11.468 4.727 2.049 1.00 95.88 87 ILE A O 1
ATOM 720 N N . LYS A 1 88 ? -13.427 4.225 2.990 1.00 96.12 88 LYS A N 1
ATOM 721 C CA . LYS A 1 88 ? -14.108 5.427 2.476 1.00 96.12 88 LYS A CA 1
ATOM 722 C C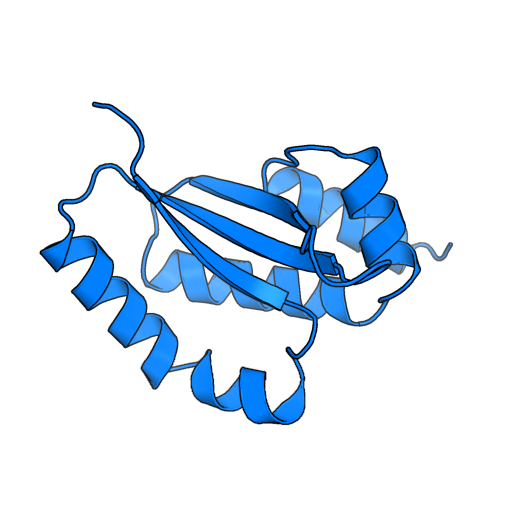 . LYS A 1 88 ? -13.475 6.740 2.931 1.00 96.12 88 LYS A C 1
ATOM 724 O O . LYS A 1 88 ? -13.516 7.722 2.192 1.00 96.12 88 LYS A O 1
ATOM 729 N N . ILE A 1 89 ? -12.941 6.797 4.149 1.00 96.19 89 ILE A N 1
ATOM 730 C CA . ILE A 1 89 ? -12.233 7.986 4.641 1.00 96.19 89 ILE A CA 1
ATOM 731 C C . ILE A 1 89 ? -10.946 8.176 3.836 1.00 96.19 89 ILE A C 1
ATOM 733 O O . ILE A 1 89 ? -10.662 9.292 3.406 1.00 96.19 89 ILE A O 1
ATOM 737 N N . LEU A 1 90 ? -10.197 7.096 3.595 1.00 96.19 90 LEU A N 1
ATOM 738 C CA . LEU A 1 90 ? -8.991 7.129 2.766 1.00 96.19 90 LEU A CA 1
ATOM 739 C C . LEU A 1 90 ? -9.308 7.560 1.325 1.00 96.19 90 LEU A C 1
ATOM 741 O O . LEU A 1 90 ? -8.622 8.425 0.774 1.00 96.19 90 LEU A O 1
ATOM 745 N N . ASP A 1 91 ? -10.378 7.005 0.754 1.00 94.00 91 ASP A N 1
ATOM 746 C CA . ASP A 1 91 ? -10.823 7.293 -0.607 1.00 94.00 91 ASP A CA 1
ATOM 747 C C . ASP A 1 91 ? -11.149 8.767 -0.807 1.00 94.00 91 ASP A C 1
ATOM 749 O O . ASP A 1 91 ? -10.575 9.424 -1.678 1.00 94.00 91 ASP A O 1
ATOM 753 N N . ASN A 1 92 ? -12.033 9.299 0.036 1.00 94.38 92 ASN A N 1
ATOM 754 C CA . ASN A 1 92 ? -12.532 10.664 -0.098 1.00 94.38 92 ASN A CA 1
ATOM 755 C C . ASN A 1 92 ? -11.489 11.733 0.246 1.00 94.38 92 ASN A C 1
ATOM 757 O O . ASN A 1 92 ? -11.604 12.858 -0.231 1.00 94.38 92 ASN A O 1
ATOM 761 N N . ASN A 1 93 ? -10.505 11.412 1.089 1.00 94.31 93 ASN A N 1
ATOM 762 C CA . ASN A 1 93 ? -9.521 12.394 1.546 1.00 94.31 93 ASN A CA 1
ATOM 763 C C . ASN A 1 93 ? -8.243 12.418 0.706 1.00 94.31 93 ASN A C 1
ATOM 765 O O . ASN A 1 93 ? -7.445 13.347 0.853 1.00 94.31 93 ASN A O 1
ATOM 769 N N . TRP A 1 94 ? -7.978 11.369 -0.075 1.00 94.56 94 TRP A N 1
ATOM 770 C CA . TRP A 1 94 ? -6.698 11.236 -0.760 1.00 94.56 94 TRP A CA 1
ATOM 771 C C . TRP A 1 94 ? -6.760 10.368 -2.015 1.00 94.56 94 TRP A C 1
ATOM 773 O O . TRP A 1 94 ? -6.377 10.833 -3.086 1.00 94.56 94 TRP A O 1
ATOM 783 N N . TRP A 1 95 ? -7.222 9.120 -1.917 1.00 93.94 95 TRP A N 1
ATOM 784 C CA . TRP A 1 95 ? -7.002 8.156 -3.001 1.00 93.94 95 TRP A CA 1
ATOM 785 C C . TRP A 1 95 ? -7.700 8.559 -4.310 1.00 93.94 95 TRP A C 1
ATOM 787 O O . TRP A 1 95 ? -7.079 8.502 -5.373 1.00 93.94 95 TRP A O 1
ATOM 797 N N . LEU A 1 96 ? -8.942 9.056 -4.250 1.00 89.38 96 LEU A N 1
ATOM 798 C CA . LEU A 1 96 ? -9.696 9.450 -5.450 1.00 89.38 96 LEU A CA 1
ATOM 799 C C . LEU A 1 96 ? -9.043 10.607 -6.228 1.00 89.38 96 LEU A C 1
ATOM 801 O O . LEU A 1 96 ? -9.083 10.621 -7.463 1.00 89.38 96 LEU A O 1
ATOM 805 N N . ASP A 1 97 ? -8.379 11.533 -5.536 1.00 88.69 97 ASP A N 1
ATOM 806 C CA . ASP A 1 97 ? -7.671 12.652 -6.169 1.00 88.69 97 ASP A CA 1
ATOM 807 C C . ASP A 1 97 ? -6.396 12.186 -6.894 1.00 88.69 97 ASP A C 1
ATOM 809 O O . ASP A 1 97 ? -6.009 12.730 -7.934 1.00 88.69 97 ASP A O 1
ATOM 813 N N . ILE A 1 98 ? -5.747 11.142 -6.375 1.00 85.94 98 ILE A N 1
ATOM 814 C CA . ILE A 1 98 ? -4.478 10.626 -6.897 1.00 85.94 98 ILE A CA 1
ATOM 815 C C . ILE A 1 98 ? -4.689 9.623 -8.038 1.00 85.94 98 ILE A C 1
ATOM 817 O O . ILE A 1 98 ? -3.948 9.657 -9.027 1.00 85.94 98 ILE A O 1
ATOM 821 N N . VAL A 1 99 ? -5.704 8.755 -7.957 1.00 81.12 99 VAL A N 1
ATOM 822 C CA . VAL A 1 99 ? -5.986 7.737 -8.991 1.00 81.12 99 VAL A CA 1
ATOM 823 C C . VAL A 1 99 ? -6.233 8.362 -10.357 1.00 81.12 99 VAL A C 1
ATOM 825 O O . VAL A 1 99 ? -5.748 7.853 -11.363 1.00 81.12 99 VAL A O 1
ATOM 828 N N . SER A 1 100 ? -6.911 9.508 -10.402 1.00 71.12 100 SER A N 1
ATOM 829 C CA . SER A 1 100 ? -7.211 10.199 -11.659 1.00 71.12 100 SER A CA 1
ATOM 830 C C . SER A 1 100 ? -5.983 10.797 -12.365 1.00 71.12 100 SER A C 1
ATOM 832 O O . SER A 1 100 ? -6.069 11.138 -13.544 1.00 71.12 100 SER A O 1
ATOM 834 N N . THR A 1 101 ? -4.842 10.928 -11.675 1.00 71.00 101 THR A N 1
ATOM 835 C CA . THR A 1 101 ? -3.684 11.689 -12.179 1.00 71.00 101 THR A CA 1
ATOM 836 C C . THR A 1 101 ? -2.348 10.948 -12.134 1.00 71.00 101 THR A C 1
ATOM 838 O O . THR A 1 101 ? -1.466 11.270 -12.931 1.00 71.00 101 THR A O 1
ATOM 841 N N . LYS A 1 102 ? -2.158 9.996 -11.209 1.00 70.00 102 LYS A N 1
ATOM 842 C CA . LYS A 1 102 ? -0.829 9.440 -10.883 1.00 70.00 102 LYS A CA 1
ATOM 843 C C . LYS A 1 102 ? -0.789 7.935 -10.607 1.00 70.00 102 LYS A C 1
ATOM 845 O O . LYS A 1 102 ? 0.272 7.346 -10.781 1.00 70.00 102 LYS A O 1
ATOM 850 N N . ALA A 1 103 ? -1.889 7.310 -10.182 1.00 68.81 103 ALA A N 1
ATOM 851 C CA . ALA A 1 103 ? -1.866 5.945 -9.636 1.00 68.81 103 ALA A CA 1
ATOM 852 C C . ALA A 1 103 ? -2.482 4.869 -10.548 1.00 68.81 103 ALA A C 1
ATOM 854 O O . ALA A 1 103 ? -3.109 3.934 -10.063 1.00 68.81 103 ALA A O 1
ATOM 855 N N . ASN A 1 104 ? -2.295 4.951 -11.870 1.00 76.19 104 ASN A N 1
ATOM 856 C CA . ASN A 1 104 ? -2.824 3.916 -12.774 1.00 76.19 104 ASN A CA 1
ATOM 857 C C . ASN A 1 104 ? -2.272 2.510 -12.468 1.00 76.19 104 ASN A C 1
ATOM 859 O O . ASN A 1 104 ? -2.980 1.521 -12.668 1.00 76.19 104 ASN A O 1
ATOM 863 N N . ASP A 1 105 ? -1.051 2.438 -11.936 1.00 85.94 105 ASP A N 1
ATOM 864 C CA . ASP A 1 105 ? -0.296 1.201 -11.715 1.00 85.94 105 ASP A CA 1
ATOM 865 C C . ASP A 1 105 ? -0.278 0.729 -10.250 1.00 85.94 105 ASP A C 1
ATOM 867 O O . ASP A 1 105 ? 0.452 -0.209 -9.920 1.00 85.94 105 ASP A O 1
ATOM 871 N N . LEU A 1 106 ? -1.084 1.359 -9.384 1.00 92.19 106 LEU A N 1
ATOM 872 C CA . LEU A 1 106 ? -1.213 1.035 -7.964 1.00 92.19 106 LEU A CA 1
ATOM 873 C C . LEU A 1 106 ? -2.689 0.880 -7.577 1.00 92.19 106 LEU A C 1
ATOM 875 O 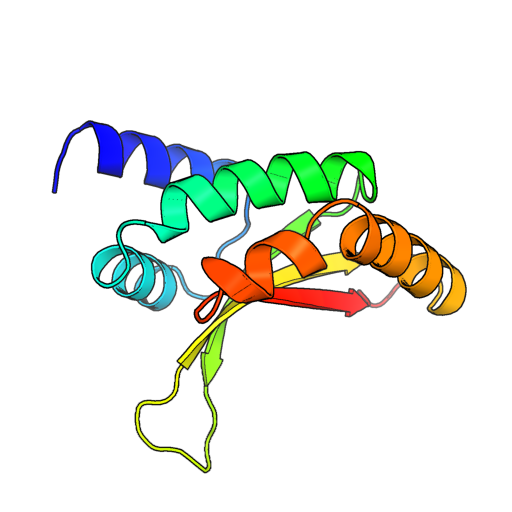O . LEU A 1 106 ? -3.508 1.730 -7.906 1.00 92.19 106 LEU A O 1
ATOM 879 N N . ASN A 1 107 ? -3.010 -0.166 -6.822 1.00 93.25 107 ASN A N 1
ATOM 880 C CA . ASN A 1 107 ? -4.308 -0.350 -6.176 1.00 93.25 107 ASN A CA 1
ATOM 881 C C . ASN A 1 107 ? -4.141 -0.496 -4.658 1.00 93.25 107 ASN A C 1
ATOM 883 O O . ASN A 1 107 ? -3.096 -0.935 -4.180 1.00 93.25 107 ASN A O 1
ATOM 887 N N . ILE A 1 108 ? -5.203 -0.191 -3.913 1.00 95.31 108 ILE A N 1
ATOM 888 C CA . ILE A 1 108 ? -5.309 -0.458 -2.475 1.00 95.31 108 ILE A CA 1
ATOM 889 C C . ILE A 1 108 ? -6.445 -1.457 -2.271 1.00 95.31 108 ILE A C 1
ATOM 891 O O . ILE A 1 108 ? -7.518 -1.307 -2.854 1.00 95.31 108 ILE A O 1
ATOM 895 N N . ASN A 1 109 ? -6.190 -2.485 -1.472 1.00 96.25 109 ASN A N 1
ATOM 896 C CA . ASN A 1 109 ? -7.110 -3.573 -1.183 1.00 96.25 109 ASN A CA 1
ATOM 897 C C . ASN A 1 109 ? -7.200 -3.806 0.332 1.00 96.25 109 ASN A C 1
ATOM 899 O O . ASN A 1 109 ? -6.238 -3.565 1.061 1.00 96.25 109 ASN A O 1
ATOM 903 N N . ILE A 1 110 ? -8.353 -4.286 0.799 1.00 96.56 110 ILE A N 1
ATOM 904 C CA . ILE A 1 110 ? -8.526 -4.780 2.169 1.00 96.56 110 ILE A CA 1
ATOM 905 C C . ILE A 1 110 ? -8.410 -6.302 2.133 1.00 96.56 110 ILE A C 1
ATOM 907 O O . ILE A 1 110 ? -9.133 -6.954 1.382 1.00 96.56 110 ILE A O 1
ATOM 911 N N . GLU A 1 111 ? -7.533 -6.852 2.966 1.00 95.69 111 GLU A N 1
ATOM 912 C CA . GLU A 1 111 ? -7.409 -8.290 3.192 1.00 95.69 111 GLU A CA 1
ATOM 913 C C . GLU A 1 111 ? -7.905 -8.611 4.606 1.00 95.69 111 GLU A C 1
ATOM 915 O O . GLU A 1 111 ? -7.429 -8.032 5.587 1.00 95.69 111 GLU A O 1
ATOM 920 N N . PHE A 1 112 ? -8.885 -9.510 4.713 1.00 93.75 112 PHE A N 1
ATOM 921 C CA . PHE A 1 112 ? -9.442 -9.922 6.000 1.00 93.75 112 PHE A CA 1
ATOM 922 C C . PHE A 1 112 ? -8.671 -11.132 6.518 1.00 93.75 112 PHE A C 1
ATOM 924 O O . PHE A 1 112 ? -8.828 -12.242 6.010 1.00 93.75 112 PHE A O 1
ATOM 931 N N . ASP A 1 113 ? -7.846 -10.914 7.537 1.00 89.31 113 ASP A N 1
ATOM 932 C CA . ASP A 1 113 ? -7.084 -11.992 8.156 1.00 89.31 113 ASP A CA 1
ATOM 933 C C . ASP A 1 113 ? -8.035 -12.888 8.974 1.00 89.31 113 ASP A C 1
ATOM 935 O O . ASP A 1 113 ? -8.858 -12.396 9.753 1.00 89.31 113 ASP A O 1
ATOM 939 N N . GLU A 1 114 ? -7.906 -14.212 8.836 1.00 77.38 114 GLU A N 1
ATOM 940 C CA . GLU A 1 114 ? -8.642 -15.156 9.684 1.00 77.38 114 GLU A CA 1
ATOM 941 C C . GLU A 1 114 ? -8.290 -14.928 11.169 1.00 77.38 114 GLU A C 1
ATOM 943 O O . GLU A 1 114 ? -7.134 -14.665 11.535 1.00 77.38 114 GLU A O 1
ATOM 948 N N . VAL A 1 115 ? -9.314 -14.960 12.031 1.00 58.53 115 VAL A N 1
ATOM 949 C CA . VAL A 1 115 ? -9.188 -14.626 13.460 1.00 58.53 115 VAL A CA 1
ATOM 950 C C . VAL A 1 115 ? -8.428 -15.699 14.218 1.00 58.53 115 VAL A C 1
ATOM 952 O O . VAL A 1 115 ? -8.869 -16.869 14.199 1.00 58.53 115 VAL A O 1
#

pLDDT: mean 91.34, std 7.66, range [58.53, 98.31]

Radius of gyration: 14.23 Å; Cα contacts (8 Å, |Δi|>4): 128; chains: 1; bounding box: 40×28×35 Å

Organism: NCBI:txid232991

Secondary structure (DSSP, 8-state):
--HHHHHHHHHHHHHSEESSHHHHHHHHHH-TTHHHHHHHHHHHHHHH-SS-EEEEEEEE-TTSTT-EEEEEEEEE-S-HHHHHHHHHHHIIIIIHHHHTTT-TTEEEEEEE---

Solvent-accessible surface area (backbone atoms only — not comparable to full-atom values): 6694 Å² total; per-residue (Å²): 138,55,74,67,55,54,52,49,50,62,47,48,65,72,68,30,48,64,77,48,57,71,61,44,53,54,52,44,67,78,38,67,71,48,59,62,52,51,56,52,46,49,60,55,46,38,75,70,44,70,84,48,53,40,30,38,41,70,45,71,46,93,90,41,88,89,46,65,36,40,32,40,34,41,38,34,79,66,56,71,69,59,49,51,55,43,50,50,53,47,35,77,75,47,48,60,73,38,50,81,77,75,34,85,59,54,47,79,45,84,39,78,51,86,132

Nearest PDB structures (foldseek):
  1lql-assembly4_G  TM=4.543E-01  e=6.010E-03  Mycoplasmoides pneumoniae
  2y27-assembly1_A  TM=5.009E-01  e=3.864E-02  Burkholderia cenocepacia J2315
  2y4n-assembly1_A  TM=4.824E-01  e=4.129E-02  Burkholderia cenocepacia J2315
  2y4n-assembly1_B  TM=5.022E-01  e=6.152E-02  Burkholderia cenocepacia J2315
  3lus-assembly1_A  TM=5.580E-01  e=2.175E-01  Vibrio cholerae O1 biovar El Tor str. N16961